Protein AF-A0A2R6NN99-F1 (afdb_monomer_lite)

Structure (mmCIF, N/CA/C/O backbone):
data_AF-A0A2R6NN99-F1
#
_entry.id   AF-A0A2R6NN99-F1
#
loop_
_atom_site.group_PDB
_atom_site.id
_atom_site.type_symbol
_atom_site.label_atom_id
_atom_site.label_alt_id
_atom_site.label_comp_id
_atom_site.label_asym_id
_atom_site.label_entity_id
_atom_site.label_seq_id
_atom_site.pdbx_PDB_ins_code
_atom_site.Cartn_x
_atom_site.Cartn_y
_atom_site.Cartn_z
_atom_site.occupancy
_atom_site.B_iso_or_equiv
_atom_site.auth_seq_id
_atom_site.auth_comp_id
_atom_site.auth_asym_id
_atom_site.auth_atom_id
_atom_site.pdbx_PDB_model_num
ATOM 1 N N . MET A 1 1 ? 60.884 17.209 -44.057 1.00 50.66 1 MET A N 1
ATOM 2 C CA . MET A 1 1 ? 59.564 16.642 -44.397 1.00 50.66 1 MET A CA 1
ATOM 3 C C . MET A 1 1 ? 58.830 16.500 -43.080 1.00 50.66 1 MET A C 1
ATOM 5 O O . MET A 1 1 ? 59.065 15.523 -42.382 1.00 50.66 1 MET A O 1
ATOM 9 N N . ASP A 1 2 ? 58.073 17.523 -42.688 1.00 60.44 2 ASP A N 1
ATOM 10 C CA . ASP A 1 2 ? 57.252 17.455 -41.476 1.00 60.44 2 ASP A CA 1
ATOM 11 C C . ASP A 1 2 ? 56.043 16.542 -41.717 1.00 60.44 2 ASP A C 1
ATOM 13 O O . ASP A 1 2 ? 55.477 16.568 -42.816 1.00 60.44 2 ASP A O 1
ATOM 17 N N . PRO A 1 3 ? 55.648 15.709 -40.738 1.00 66.38 3 PRO A N 1
ATOM 18 C CA . PRO A 1 3 ? 54.484 14.855 -40.887 1.00 66.38 3 PRO A CA 1
ATOM 19 C C . PRO A 1 3 ? 53.223 15.723 -40.901 1.00 66.38 3 PRO A C 1
ATOM 21 O O . PRO A 1 3 ? 53.006 16.553 -40.019 1.00 66.38 3 PRO A O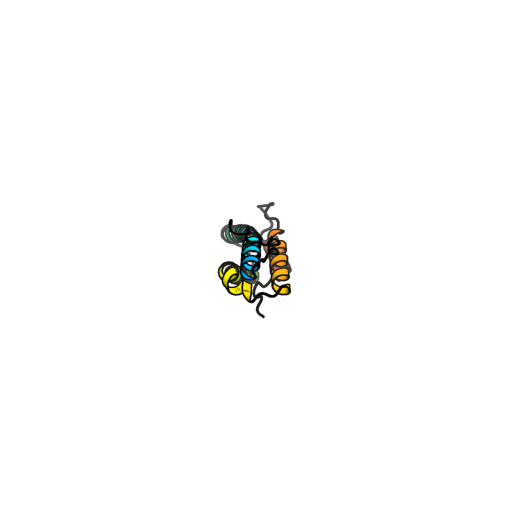 1
ATOM 24 N N . ASN A 1 4 ? 52.390 15.523 -41.921 1.00 62.97 4 ASN A N 1
ATOM 25 C CA . ASN A 1 4 ? 51.090 16.178 -42.029 1.00 62.97 4 ASN A CA 1
ATOM 26 C C . ASN A 1 4 ? 50.245 15.858 -40.779 1.00 62.97 4 ASN A C 1
ATOM 28 O O . ASN A 1 4 ? 50.167 14.683 -40.404 1.00 62.97 4 ASN A O 1
ATOM 32 N N . PRO A 1 5 ? 49.603 16.847 -40.133 1.00 69.38 5 PRO A N 1
ATOM 33 C CA . PRO A 1 5 ? 48.808 16.592 -38.942 1.00 69.38 5 PRO A CA 1
ATOM 34 C C . PRO A 1 5 ? 47.592 15.726 -39.289 1.00 69.38 5 PRO A C 1
ATOM 36 O O . PRO A 1 5 ? 46.827 16.031 -40.205 1.00 69.38 5 PRO A O 1
ATOM 39 N N . THR A 1 6 ? 47.421 14.630 -38.550 1.00 68.00 6 THR A N 1
ATOM 40 C CA . THR A 1 6 ? 46.268 13.733 -38.669 1.00 68.00 6 THR A CA 1
ATOM 41 C C . THR A 1 6 ? 44.975 14.512 -38.397 1.00 68.00 6 THR A C 1
ATOM 43 O O . THR A 1 6 ? 44.916 15.231 -37.395 1.00 68.00 6 THR A O 1
ATOM 46 N N . PRO A 1 7 ? 43.922 14.376 -39.225 1.00 67.44 7 PRO A N 1
ATOM 47 C CA . PRO A 1 7 ? 42.663 15.068 -38.987 1.00 67.44 7 PRO A CA 1
ATOM 48 C C . PRO A 1 7 ? 42.063 14.627 -37.650 1.00 67.44 7 PRO A C 1
ATOM 50 O O . PRO A 1 7 ? 41.793 13.441 -37.445 1.00 67.44 7 PRO A O 1
ATOM 53 N N . ILE A 1 8 ? 41.841 15.576 -36.741 1.00 68.88 8 ILE A N 1
ATOM 54 C CA . ILE A 1 8 ? 41.065 15.335 -35.525 1.00 68.88 8 ILE A CA 1
ATOM 55 C C . ILE A 1 8 ? 39.609 15.192 -35.966 1.00 68.88 8 ILE A C 1
ATOM 57 O O . ILE A 1 8 ? 38.987 16.155 -36.410 1.00 68.88 8 ILE A O 1
ATOM 61 N N . ILE A 1 9 ? 39.078 13.972 -35.895 1.00 72.44 9 ILE A N 1
ATOM 62 C CA . ILE A 1 9 ? 37.667 13.715 -36.174 1.00 72.44 9 ILE A CA 1
ATOM 63 C C . ILE A 1 9 ? 36.867 14.309 -35.017 1.00 72.44 9 ILE A C 1
ATOM 65 O O . ILE A 1 9 ? 36.953 13.837 -33.883 1.00 72.44 9 ILE A O 1
ATOM 69 N N . GLU A 1 10 ? 36.098 15.353 -35.304 1.00 64.62 10 GLU A N 1
ATOM 70 C CA . GLU A 1 10 ? 35.191 15.966 -34.342 1.00 64.62 10 GLU A CA 1
ATOM 71 C C . GLU A 1 10 ? 34.038 14.988 -34.060 1.00 64.62 10 GLU A C 1
ATOM 73 O O . GLU A 1 10 ? 33.100 14.823 -34.847 1.00 64.62 10 GLU A O 1
ATOM 78 N N . VAL A 1 11 ? 34.153 14.245 -32.958 1.00 72.06 11 VAL A N 1
ATOM 79 C CA . VAL A 1 11 ? 33.138 13.276 -32.540 1.00 72.06 11 VAL A CA 1
ATOM 80 C C . VAL A 1 11 ? 31.943 14.055 -32.001 1.00 72.06 11 VAL A C 1
ATOM 82 O O . VAL A 1 11 ? 32.028 14.682 -30.946 1.00 72.06 11 VAL A O 1
ATOM 85 N N . LYS A 1 12 ? 30.811 14.012 -32.716 1.00 71.81 12 LYS A N 1
ATOM 86 C CA . LYS A 1 12 ? 29.544 14.536 -32.186 1.00 71.81 12 LYS A CA 1
ATOM 87 C C . LYS A 1 12 ? 29.260 13.881 -30.828 1.00 71.81 12 LYS A C 1
ATOM 89 O O . LYS A 1 12 ? 29.445 12.666 -30.714 1.00 71.81 12 LYS A O 1
ATOM 94 N N . PRO A 1 13 ? 28.795 14.640 -29.817 1.00 67.25 13 PRO A N 1
ATOM 95 C CA . PRO A 1 13 ? 28.490 14.069 -28.515 1.00 67.25 13 PRO A CA 1
ATOM 96 C C . PRO A 1 13 ? 27.489 12.931 -28.694 1.00 67.25 13 PRO A C 1
ATOM 98 O O . PRO A 1 13 ? 26.491 13.073 -29.407 1.00 67.25 13 PRO A O 1
ATOM 101 N N . LEU A 1 14 ? 27.791 11.789 -28.076 1.00 64.75 14 LEU A N 1
ATOM 102 C CA . LEU A 1 14 ? 26.890 10.646 -28.085 1.00 64.75 14 LEU A CA 1
ATOM 103 C C . LEU A 1 14 ? 25.514 11.109 -27.574 1.00 64.75 14 LEU A C 1
ATOM 105 O O . LEU A 1 14 ? 25.454 11.854 -26.589 1.00 64.75 14 LEU A O 1
ATOM 109 N N . PRO A 1 15 ? 24.407 10.696 -28.221 1.00 66.31 15 PRO A N 1
ATOM 110 C CA . PRO A 1 15 ? 23.079 10.951 -27.677 1.00 66.31 15 PRO A CA 1
ATOM 111 C C . PRO A 1 15 ? 23.026 10.407 -26.249 1.00 66.31 15 PRO A C 1
ATOM 113 O O . PRO A 1 15 ? 23.724 9.449 -25.943 1.00 66.31 15 PRO A O 1
ATOM 116 N N . ASN A 1 16 ? 22.229 11.009 -25.366 1.00 63.91 16 ASN A N 1
ATOM 117 C CA . ASN A 1 16 ? 22.148 10.590 -23.966 1.00 63.91 16 ASN A CA 1
ATOM 118 C C . ASN A 1 16 ? 21.624 9.137 -23.875 1.00 63.91 16 ASN A C 1
ATOM 120 O O . ASN A 1 16 ? 20.413 8.901 -23.855 1.00 63.91 16 ASN A O 1
ATOM 124 N N . ILE A 1 17 ? 22.532 8.153 -23.916 1.00 59.19 17 ILE A N 1
ATOM 125 C CA . ILE A 1 17 ? 22.213 6.723 -23.925 1.00 59.19 17 ILE A CA 1
ATOM 126 C C . ILE A 1 17 ? 21.845 6.336 -22.495 1.00 59.19 17 ILE A C 1
ATOM 128 O O . ILE A 1 17 ? 22.683 5.919 -21.700 1.00 59.19 17 ILE A O 1
ATOM 132 N N . CYS A 1 18 ? 20.572 6.485 -22.139 1.00 57.94 18 CYS A N 1
ATOM 133 C CA . CYS A 1 18 ? 20.069 5.928 -20.891 1.00 57.94 18 CYS A CA 1
ATOM 134 C C . CYS A 1 18 ? 19.866 4.419 -21.057 1.00 57.94 18 CYS A C 1
ATOM 136 O O . CYS A 1 18 ? 18.920 3.982 -21.719 1.00 57.94 18 CYS A O 1
ATOM 138 N N . PHE A 1 19 ? 20.722 3.614 -20.425 1.00 56.44 19 PHE A N 1
ATOM 139 C CA . PHE A 1 19 ? 20.526 2.168 -20.361 1.00 56.44 19 PHE A CA 1
ATOM 140 C C . PHE A 1 19 ? 19.187 1.837 -19.694 1.00 56.44 19 PHE A C 1
ATOM 142 O O . PHE A 1 19 ? 18.769 2.466 -18.717 1.00 56.44 19 PHE A O 1
ATOM 149 N N . HIS A 1 20 ? 18.505 0.819 -20.218 1.00 57.94 20 HIS A N 1
ATOM 150 C CA . HIS A 1 20 ? 17.200 0.403 -19.712 1.00 57.94 20 HIS A CA 1
ATOM 151 C C . HIS A 1 20 ? 17.239 0.055 -18.213 1.00 57.94 20 HIS A C 1
ATOM 153 O O . HIS A 1 20 ? 16.331 0.448 -17.479 1.00 57.94 20 HIS A O 1
ATOM 159 N N . CYS A 1 21 ? 18.327 -0.575 -17.753 1.00 59.81 21 CYS A N 1
ATOM 160 C CA . CYS A 1 21 ? 18.570 -0.875 -16.342 1.00 59.81 21 CYS A CA 1
ATOM 161 C C . CYS A 1 21 ? 18.641 0.395 -15.482 1.00 59.81 21 CYS A C 1
ATOM 163 O O . CYS A 1 21 ? 17.950 0.479 -14.474 1.00 59.81 21 CYS A O 1
ATOM 165 N N . THR A 1 22 ? 19.367 1.433 -15.915 1.00 71.38 22 THR A N 1
ATOM 166 C CA . THR A 1 22 ? 19.433 2.725 -15.208 1.00 71.38 22 THR A CA 1
ATOM 167 C C . THR A 1 22 ? 18.052 3.370 -15.086 1.00 71.38 22 THR A C 1
ATOM 169 O O . THR A 1 22 ? 17.691 3.884 -14.031 1.00 71.38 22 THR A O 1
ATOM 172 N N . ARG A 1 23 ? 17.223 3.288 -16.135 1.00 73.81 23 ARG A N 1
ATOM 173 C CA . ARG A 1 23 ? 15.846 3.810 -16.104 1.00 73.81 23 ARG A CA 1
ATOM 174 C C . ARG A 1 23 ? 14.950 3.056 -15.114 1.00 73.81 23 ARG A C 1
ATOM 176 O O . ARG A 1 23 ? 14.092 3.679 -14.492 1.00 73.81 23 ARG A O 1
ATOM 183 N N . ILE A 1 24 ? 15.114 1.739 -14.989 1.00 77.56 24 ILE A N 1
ATOM 184 C CA . ILE A 1 24 ? 14.360 0.912 -14.034 1.00 77.56 24 ILE A CA 1
ATOM 185 C C . ILE A 1 24 ? 14.811 1.190 -12.599 1.00 77.56 24 ILE A C 1
ATOM 187 O O . ILE A 1 24 ? 13.956 1.362 -11.733 1.00 77.56 24 ILE A O 1
ATOM 191 N N . LEU A 1 25 ? 16.116 1.322 -12.356 1.00 77.31 25 LEU A N 1
ATOM 192 C CA . LEU A 1 25 ? 16.663 1.673 -11.042 1.00 77.31 25 LEU A CA 1
ATOM 193 C C . LEU A 1 25 ? 16.143 3.035 -10.564 1.00 77.31 25 LEU A C 1
ATOM 195 O O . LEU A 1 25 ? 15.533 3.113 -9.502 1.00 77.31 25 LEU A O 1
ATOM 199 N N . LEU A 1 26 ? 16.239 4.075 -11.402 1.00 81.12 26 LEU A N 1
ATOM 200 C CA . LEU A 1 26 ? 15.703 5.411 -11.095 1.00 81.12 26 LEU A CA 1
ATOM 201 C C . LEU A 1 26 ? 14.188 5.396 -10.846 1.00 81.12 26 LEU A C 1
ATOM 203 O O . LEU A 1 26 ? 13.657 6.140 -10.018 1.00 81.12 26 LEU A O 1
ATOM 207 N N . ARG A 1 27 ? 13.453 4.556 -11.585 1.00 83.00 27 ARG A N 1
ATOM 208 C CA . ARG A 1 27 ? 12.015 4.379 -11.367 1.00 83.00 27 ARG A CA 1
ATOM 209 C C . ARG 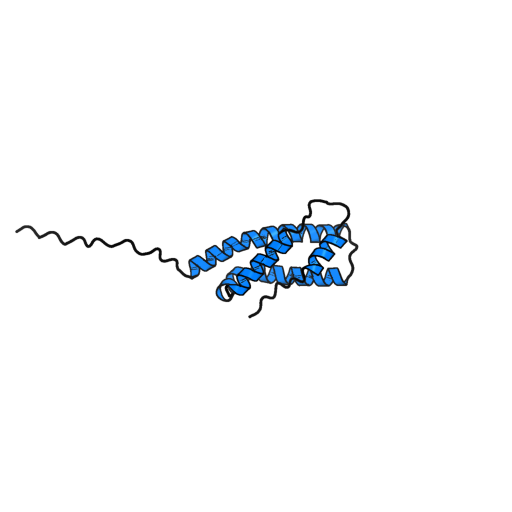A 1 27 ? 11.748 3.708 -10.024 1.00 83.00 27 ARG A C 1
ATOM 211 O O . ARG A 1 27 ? 10.836 4.142 -9.333 1.00 83.00 27 ARG A O 1
ATOM 218 N N . THR A 1 28 ? 12.524 2.694 -9.664 1.00 84.69 28 THR A N 1
ATOM 219 C CA . THR A 1 28 ? 12.375 1.952 -8.408 1.00 84.69 28 THR A CA 1
ATOM 220 C C . THR A 1 28 ? 12.675 2.847 -7.211 1.00 84.69 28 THR A C 1
ATOM 222 O O . THR A 1 28 ? 11.830 2.973 -6.332 1.00 84.69 28 THR A O 1
ATOM 225 N N . GLU A 1 29 ? 13.777 3.597 -7.248 1.00 85.31 29 GLU A N 1
ATOM 226 C CA . GLU A 1 29 ? 14.136 4.594 -6.230 1.00 85.31 29 GLU A CA 1
ATOM 227 C C . GLU A 1 29 ? 13.018 5.626 -6.018 1.00 85.31 29 GLU A C 1
ATOM 229 O O . GLU A 1 29 ? 12.573 5.876 -4.899 1.00 85.31 29 GLU A O 1
ATOM 234 N N . LYS A 1 30 ? 12.460 6.165 -7.109 1.00 86.69 30 LYS A N 1
ATOM 235 C CA . LYS A 1 30 ? 11.324 7.091 -7.027 1.00 86.69 30 LYS A CA 1
ATOM 236 C C . LYS A 1 30 ? 10.089 6.464 -6.378 1.00 86.69 30 LYS A C 1
ATOM 238 O O . LYS A 1 30 ? 9.315 7.176 -5.739 1.00 86.69 30 LYS A O 1
ATOM 243 N N . TYR A 1 31 ? 9.849 5.175 -6.606 1.00 88.12 31 TYR A N 1
ATOM 244 C CA . TYR A 1 31 ? 8.711 4.474 -6.018 1.00 88.12 31 TYR A CA 1
ATOM 245 C C . TYR A 1 31 ? 8.953 4.118 -4.556 1.00 88.12 31 TYR A C 1
ATOM 247 O O . TYR A 1 31 ? 8.002 4.209 -3.785 1.00 88.12 31 TYR A O 1
ATOM 255 N N . ASN A 1 32 ? 10.194 3.838 -4.156 1.00 86.94 32 ASN A N 1
ATOM 256 C CA . ASN A 1 32 ? 10.558 3.597 -2.760 1.00 86.94 32 ASN A CA 1
ATOM 257 C C . ASN A 1 32 ? 10.124 4.750 -1.849 1.00 86.94 32 ASN A C 1
ATOM 259 O O . ASN A 1 32 ? 9.628 4.491 -0.761 1.00 86.94 32 ASN A O 1
ATOM 263 N N . ASN A 1 33 ? 10.175 6.000 -2.320 1.00 87.00 33 ASN A N 1
ATOM 264 C CA . ASN A 1 33 ? 9.652 7.144 -1.562 1.00 87.00 33 ASN A CA 1
ATOM 265 C C . ASN A 1 33 ? 8.132 7.069 -1.320 1.00 87.00 33 ASN A C 1
ATOM 267 O O . ASN A 1 33 ? 7.657 7.453 -0.255 1.00 87.00 33 ASN A O 1
ATOM 271 N N . PHE A 1 34 ? 7.351 6.583 -2.294 1.00 87.69 34 PHE A N 1
ATOM 272 C CA . PHE A 1 34 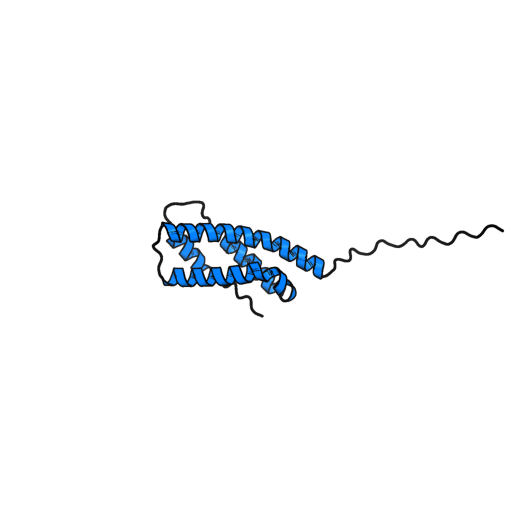? 5.910 6.379 -2.101 1.00 87.69 34 PHE A CA 1
ATOM 273 C C . PHE A 1 34 ? 5.633 5.199 -1.170 1.00 87.69 34 PHE A C 1
ATOM 275 O O . PHE A 1 34 ? 4.713 5.279 -0.362 1.00 87.69 34 PHE A O 1
ATOM 282 N N . PHE A 1 35 ? 6.421 4.127 -1.278 1.00 89.12 35 PHE A N 1
ATOM 283 C CA . PHE A 1 35 ? 6.319 2.985 -0.375 1.00 89.12 35 PHE A CA 1
ATOM 284 C C . PHE A 1 35 ? 6.650 3.379 1.062 1.00 89.12 35 PHE A C 1
ATOM 286 O O . PHE A 1 35 ? 5.834 3.115 1.930 1.00 89.12 35 PHE A O 1
ATOM 293 N N . ALA A 1 36 ? 7.762 4.075 1.303 1.00 88.06 36 ALA A N 1
ATOM 294 C CA . ALA A 1 36 ? 8.164 4.522 2.636 1.00 88.06 36 ALA A CA 1
ATOM 295 C C . ALA A 1 36 ? 7.071 5.366 3.308 1.00 88.06 36 ALA A C 1
ATOM 297 O O . ALA A 1 36 ? 6.606 5.020 4.384 1.00 88.06 36 ALA A O 1
ATOM 298 N N . ALA A 1 37 ? 6.548 6.383 2.613 1.00 86.50 37 ALA A N 1
ATOM 299 C CA . ALA A 1 37 ? 5.455 7.199 3.147 1.00 86.50 37 ALA A CA 1
ATOM 300 C C . ALA A 1 37 ? 4.178 6.383 3.437 1.00 86.50 37 ALA A C 1
ATOM 302 O O . ALA A 1 37 ? 3.435 6.680 4.372 1.00 86.50 37 ALA A O 1
ATOM 303 N N . THR A 1 38 ? 3.904 5.354 2.628 1.00 87.81 38 THR A N 1
ATOM 304 C CA . THR A 1 38 ? 2.770 4.445 2.851 1.00 87.81 38 THR A CA 1
ATOM 305 C C . THR A 1 38 ? 3.028 3.528 4.047 1.00 87.81 38 THR A C 1
ATOM 307 O O . THR A 1 38 ? 2.115 3.309 4.834 1.00 87.81 38 THR A O 1
ATOM 310 N N . ALA A 1 39 ? 4.257 3.038 4.218 1.00 88.00 39 ALA A N 1
ATOM 311 C CA . ALA A 1 39 ? 4.664 2.215 5.351 1.00 88.00 39 ALA A CA 1
ATOM 312 C C . ALA A 1 39 ? 4.526 2.990 6.668 1.00 88.00 39 ALA A C 1
ATOM 314 O O . ALA A 1 39 ? 3.815 2.523 7.547 1.00 88.00 39 ALA A O 1
ATOM 315 N N . ASP A 1 40 ? 5.045 4.222 6.744 1.00 85.88 40 ASP A N 1
ATOM 316 C CA . ASP A 1 40 ? 4.892 5.097 7.919 1.00 85.88 40 ASP A CA 1
ATOM 317 C C . ASP A 1 40 ? 3.411 5.266 8.313 1.00 85.88 40 ASP A C 1
ATOM 319 O O . ASP A 1 40 ? 3.033 5.248 9.486 1.00 85.88 40 ASP A O 1
ATOM 323 N N . THR A 1 41 ? 2.552 5.409 7.301 1.00 82.81 41 THR A N 1
ATOM 324 C CA . THR A 1 41 ? 1.101 5.563 7.456 1.00 82.81 41 THR A CA 1
ATOM 325 C C . THR A 1 41 ? 0.444 4.284 7.989 1.00 82.81 41 THR A C 1
ATOM 327 O O . THR A 1 41 ? -0.420 4.340 8.866 1.00 82.81 41 THR A O 1
ATOM 330 N N . LEU A 1 42 ? 0.843 3.121 7.469 1.00 84.44 42 LEU A N 1
ATOM 331 C CA . LEU A 1 42 ? 0.334 1.823 7.909 1.00 84.44 42 LEU A CA 1
ATOM 332 C C . LEU A 1 42 ? 0.857 1.445 9.300 1.00 84.44 42 LEU A C 1
ATOM 334 O O . LEU A 1 42 ? 0.091 0.913 10.099 1.00 84.44 42 LEU A O 1
ATOM 338 N N . ASP A 1 43 ? 2.101 1.771 9.635 1.00 85.38 43 ASP A N 1
ATOM 339 C CA . ASP A 1 43 ? 2.677 1.520 10.960 1.00 85.38 43 ASP A CA 1
ATOM 340 C C . ASP A 1 43 ? 1.904 2.275 12.049 1.00 85.38 43 ASP A C 1
ATOM 342 O O . ASP A 1 43 ? 1.488 1.680 13.047 1.00 85.38 43 ASP A O 1
ATOM 346 N N . LEU A 1 44 ? 1.584 3.553 11.806 1.00 81.50 44 LEU A N 1
ATOM 347 C CA . LEU A 1 44 ? 0.707 4.349 12.673 1.00 81.50 44 LEU A CA 1
ATOM 348 C C . LEU A 1 44 ? -0.664 3.689 12.885 1.00 81.50 44 LEU A C 1
ATOM 350 O O . LEU A 1 44 ? -1.208 3.724 13.992 1.00 81.50 44 LEU A O 1
ATOM 354 N N . LEU A 1 45 ? -1.239 3.088 11.839 1.00 81.50 45 LEU A N 1
ATOM 355 C CA . LEU A 1 45 ? -2.501 2.357 11.936 1.00 81.50 45 LEU A CA 1
ATOM 356 C C . LEU A 1 45 ? -2.359 1.103 12.803 1.00 81.50 45 LEU A C 1
ATOM 358 O O . LEU A 1 45 ? -3.185 0.878 13.689 1.00 81.50 45 LEU A O 1
ATOM 362 N N . TYR A 1 46 ? -1.332 0.287 12.559 1.00 80.38 46 TYR A N 1
ATOM 363 C CA . TYR A 1 46 ? -1.103 -0.949 13.306 1.00 80.38 46 TYR A CA 1
ATOM 364 C C . TYR A 1 46 ? -0.825 -0.690 14.783 1.00 80.38 46 TYR A C 1
ATOM 366 O O . TYR A 1 46 ? -1.325 -1.427 15.634 1.00 80.38 46 TYR A O 1
ATOM 374 N N . ASP A 1 47 ? -0.087 0.364 15.113 1.00 81.88 47 ASP A N 1
ATOM 375 C CA . ASP A 1 47 ? 0.166 0.720 16.505 1.00 81.88 47 ASP A CA 1
ATOM 376 C C . ASP A 1 47 ? -1.103 1.195 17.215 1.00 81.88 47 ASP A C 1
ATOM 378 O O . ASP A 1 47 ? -1.356 0.780 18.348 1.00 81.88 47 ASP A O 1
ATOM 382 N N . LYS A 1 48 ? -1.979 1.942 16.531 1.00 77.19 48 LYS A N 1
ATOM 383 C CA . LYS A 1 48 ? -3.313 2.257 17.067 1.00 77.19 48 LYS A CA 1
ATOM 384 C C . LYS A 1 48 ? -4.191 1.022 17.234 1.00 77.19 48 LYS A C 1
ATOM 386 O O . LYS A 1 48 ? -4.877 0.900 18.242 1.00 77.19 48 LYS A O 1
ATOM 391 N N . LEU A 1 49 ? -4.154 0.078 16.293 1.00 78.69 49 LEU A N 1
ATOM 392 C CA . LEU A 1 49 ? -4.889 -1.188 16.408 1.00 78.69 49 LEU A CA 1
ATOM 393 C C . LEU A 1 49 ? -4.453 -2.000 17.633 1.00 78.69 49 LEU A C 1
ATOM 395 O O . LEU A 1 49 ? -5.298 -2.624 18.276 1.00 78.69 49 LEU A O 1
ATOM 399 N N . LYS A 1 50 ? -3.159 -1.975 17.980 1.00 78.44 50 LYS A N 1
ATOM 400 C CA . LYS A 1 50 ? -2.640 -2.603 19.206 1.00 78.44 50 LYS A CA 1
ATOM 401 C C . LYS A 1 50 ? -3.114 -1.890 20.477 1.00 78.44 50 LYS A C 1
ATOM 403 O O . LYS A 1 50 ? -3.323 -2.565 21.479 1.00 78.44 50 LYS A O 1
ATOM 408 N N . GLN A 1 51 ? -3.256 -0.562 20.444 1.00 75.50 51 GLN A N 1
ATOM 409 C CA . GLN A 1 51 ? -3.653 0.257 21.598 1.00 75.50 51 GLN A CA 1
ATOM 410 C C . GLN A 1 51 ? -5.168 0.232 21.856 1.00 75.50 51 GLN A C 1
ATOM 412 O O . GLN A 1 51 ? -5.589 -0.064 22.971 1.00 75.50 51 GLN A O 1
ATOM 417 N N . ASP A 1 52 ? -5.977 0.503 20.829 1.00 69.19 52 ASP A N 1
ATOM 418 C CA . ASP A 1 52 ? -7.424 0.738 20.958 1.00 69.19 52 ASP A CA 1
ATOM 419 C C . ASP A 1 52 ? -8.276 -0.509 20.667 1.00 69.19 52 ASP A C 1
ATOM 421 O O . ASP A 1 52 ? -9.471 -0.524 20.951 1.00 69.19 52 ASP A O 1
ATOM 425 N N . GLY A 1 53 ? -7.668 -1.569 20.120 1.00 62.66 53 GLY A N 1
ATOM 426 C CA . GLY A 1 53 ? -8.107 -2.969 20.186 1.00 62.66 53 GLY A CA 1
ATOM 427 C C . GLY A 1 53 ? -9.457 -3.373 19.573 1.00 62.66 53 GLY A C 1
ATOM 428 O O . GLY A 1 53 ? -9.662 -4.564 19.339 1.00 62.66 53 GLY A O 1
ATOM 429 N N . VAL A 1 54 ? -10.381 -2.464 19.268 1.00 69.44 54 VAL A N 1
ATOM 430 C CA . VAL A 1 54 ? -11.753 -2.821 18.873 1.00 69.44 54 VAL A CA 1
ATOM 431 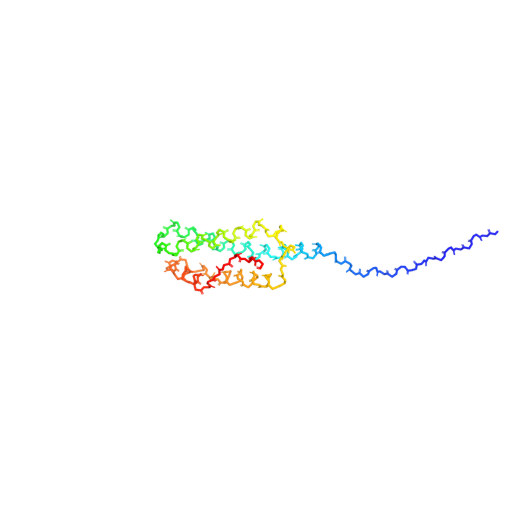C C . VAL A 1 54 ? -11.983 -2.543 17.388 1.00 69.44 54 VAL A C 1
ATOM 433 O O . VAL A 1 54 ? -12.388 -1.461 16.977 1.00 69.44 54 VAL A O 1
ATOM 436 N N . VAL A 1 55 ? -11.743 -3.568 16.576 1.00 74.25 55 VAL A N 1
ATOM 437 C CA . VAL A 1 55 ? -12.146 -3.670 15.164 1.00 74.25 55 VAL A CA 1
ATOM 438 C C . VAL A 1 55 ? -12.641 -5.090 14.911 1.00 74.25 55 VAL A C 1
ATOM 440 O O . VAL A 1 55 ? -12.198 -6.018 15.594 1.00 74.25 55 VAL A O 1
ATOM 443 N N . SER A 1 56 ? -13.557 -5.262 13.955 1.00 80.00 56 SER A N 1
ATOM 444 C CA . SER A 1 56 ? -14.080 -6.586 13.612 1.00 80.00 56 SER A CA 1
ATOM 445 C C . SER A 1 56 ? -12.969 -7.515 13.115 1.00 80.00 56 SER A C 1
ATOM 447 O O . SER A 1 56 ? -11.970 -7.074 12.542 1.00 80.00 56 SER A O 1
ATOM 449 N N . GLU A 1 57 ? -13.156 -8.819 13.318 1.00 82.25 57 GLU A N 1
ATOM 450 C CA . GLU A 1 57 ? -12.191 -9.827 12.867 1.00 82.25 57 GLU A CA 1
ATOM 451 C C . GLU A 1 57 ? -12.005 -9.798 11.342 1.00 82.25 57 GLU A C 1
ATOM 453 O O . GLU A 1 57 ? -10.887 -9.907 10.849 1.00 82.25 57 GLU A O 1
ATOM 458 N N . GLU A 1 58 ? -13.076 -9.538 10.590 1.00 83.06 58 GLU A N 1
ATOM 459 C CA . GLU A 1 58 ? -13.028 -9.381 9.130 1.00 83.06 58 GLU A CA 1
ATOM 460 C C . GLU A 1 58 ? -12.064 -8.266 8.698 1.00 83.06 58 GLU A C 1
ATOM 462 O O . GLU A 1 58 ? -11.223 -8.471 7.822 1.00 83.06 58 GLU A O 1
ATOM 467 N N . ILE A 1 59 ? -12.129 -7.105 9.362 1.00 81.19 59 ILE A N 1
ATOM 468 C CA . ILE A 1 59 ? -11.237 -5.969 9.097 1.00 81.19 59 ILE A CA 1
ATOM 469 C C . ILE A 1 59 ? -9.792 -6.334 9.448 1.00 81.19 59 ILE A C 1
ATOM 471 O O . ILE A 1 59 ? -8.875 -5.997 8.700 1.00 81.19 59 ILE A O 1
ATOM 475 N N . ARG A 1 60 ? -9.568 -7.052 10.555 1.00 81.31 60 ARG A N 1
ATOM 476 C CA . ARG A 1 60 ? -8.226 -7.500 10.966 1.00 81.31 60 ARG A CA 1
ATOM 477 C C . ARG A 1 60 ? -7.604 -8.444 9.940 1.00 81.31 60 ARG A C 1
ATOM 479 O O . ARG A 1 60 ? -6.449 -8.251 9.562 1.00 81.31 60 ARG A O 1
ATOM 486 N N . VAL A 1 61 ? -8.361 -9.436 9.475 1.00 84.62 61 VAL A N 1
ATOM 487 C CA . VAL A 1 61 ? -7.912 -10.396 8.456 1.00 84.62 61 VAL A CA 1
ATOM 488 C C . VAL A 1 61 ? -7.599 -9.680 7.144 1.00 84.62 61 VAL A C 1
ATOM 490 O O . VAL A 1 61 ? -6.546 -9.927 6.552 1.00 84.62 61 VAL A O 1
ATOM 493 N N . TRP A 1 62 ? -8.466 -8.759 6.713 1.00 86.06 62 TRP A N 1
ATOM 494 C CA . TRP A 1 62 ? -8.249 -7.976 5.498 1.00 86.06 62 TRP A CA 1
ATOM 495 C C . TRP A 1 62 ? -6.999 -7.092 5.598 1.00 86.06 62 TRP A C 1
ATOM 497 O O . TRP A 1 62 ? -6.137 -7.153 4.723 1.00 86.06 62 TRP A O 1
ATOM 507 N N . LEU A 1 63 ? -6.845 -6.339 6.694 1.00 83.75 63 LEU A N 1
ATOM 508 C CA . LEU A 1 63 ? -5.678 -5.481 6.921 1.00 83.75 63 LEU A CA 1
ATOM 509 C C . LEU A 1 63 ? -4.387 -6.290 6.965 1.00 83.75 63 LEU A C 1
ATOM 511 O O . LEU A 1 63 ? -3.387 -5.870 6.392 1.00 83.75 63 LEU A O 1
ATOM 515 N N . LYS A 1 64 ? -4.394 -7.455 7.621 1.00 85.50 64 LYS A N 1
ATOM 516 C CA . LYS A 1 64 ? -3.234 -8.348 7.650 1.00 85.50 64 LYS A CA 1
ATOM 517 C C . LYS A 1 64 ? -2.855 -8.804 6.243 1.00 85.50 64 LYS A C 1
ATOM 519 O O . LYS A 1 64 ? -1.700 -8.667 5.862 1.00 85.50 64 LYS A O 1
ATOM 524 N N . LYS A 1 65 ? -3.828 -9.275 5.457 1.00 88.94 65 LYS A N 1
ATOM 525 C CA . LYS A 1 65 ? -3.601 -9.692 4.069 1.00 88.94 65 LYS A CA 1
ATOM 526 C C . LYS A 1 65 ? -3.030 -8.548 3.225 1.00 88.94 65 LYS A C 1
ATOM 528 O O . LYS A 1 65 ? -2.031 -8.741 2.542 1.00 88.94 65 LYS A O 1
ATOM 533 N N . MET A 1 66 ? -3.631 -7.361 3.298 1.00 88.81 66 MET A N 1
ATOM 534 C CA . MET A 1 66 ? -3.172 -6.184 2.557 1.00 88.81 66 MET A CA 1
ATOM 535 C C . MET A 1 66 ? -1.745 -5.779 2.962 1.00 88.81 66 MET A C 1
ATOM 537 O O . MET A 1 66 ? -0.919 -5.514 2.089 1.00 88.81 66 MET A O 1
ATOM 541 N N . GLY A 1 67 ? -1.425 -5.809 4.261 1.00 88.50 67 GLY A N 1
ATOM 542 C CA . GLY A 1 67 ? -0.076 -5.556 4.775 1.00 88.50 67 GLY A CA 1
ATOM 543 C C . GLY A 1 67 ? 0.957 -6.589 4.314 1.00 88.50 67 GLY A C 1
ATOM 544 O O . GLY A 1 67 ? 2.054 -6.218 3.901 1.00 88.50 67 GLY A O 1
ATOM 545 N N . ASP A 1 68 ? 0.605 -7.877 4.310 1.00 88.88 68 ASP A N 1
ATOM 546 C CA . ASP A 1 68 ? 1.474 -8.951 3.813 1.00 88.88 68 ASP A CA 1
ATOM 547 C C . ASP A 1 68 ? 1.764 -8.783 2.308 1.00 88.88 68 ASP A C 1
ATOM 549 O O . ASP A 1 68 ? 2.916 -8.892 1.874 1.00 88.88 68 ASP A O 1
ATOM 553 N N . GLU A 1 69 ? 0.745 -8.457 1.504 1.00 91.19 69 GLU A N 1
ATOM 554 C CA . GLU A 1 69 ? 0.906 -8.175 0.071 1.00 91.19 69 GLU A CA 1
ATOM 555 C C . GLU A 1 69 ? 1.762 -6.917 -0.168 1.00 91.19 69 GLU A C 1
ATOM 557 O O . GLU A 1 69 ? 2.657 -6.931 -1.021 1.00 91.19 69 GLU A O 1
ATOM 562 N N . PHE A 1 70 ? 1.542 -5.850 0.609 1.00 90.75 70 PHE A N 1
ATOM 563 C CA . PHE A 1 70 ? 2.346 -4.628 0.563 1.00 90.75 70 PHE A CA 1
ATOM 564 C C . PHE A 1 70 ? 3.821 -4.914 0.865 1.00 90.75 70 PHE A C 1
ATOM 566 O O . PHE A 1 70 ? 4.689 -4.521 0.085 1.00 90.75 70 PHE A O 1
ATOM 573 N N . ASN A 1 71 ? 4.113 -5.643 1.946 1.00 89.31 71 ASN A N 1
ATOM 574 C CA . ASN A 1 71 ? 5.478 -5.988 2.349 1.00 89.31 71 ASN A CA 1
ATOM 575 C C . ASN A 1 71 ? 6.181 -6.848 1.295 1.00 89.31 71 ASN A C 1
ATOM 577 O O . ASN A 1 71 ? 7.348 -6.613 0.968 1.00 89.31 71 ASN A O 1
ATOM 581 N N . ASN A 1 72 ? 5.467 -7.816 0.718 1.00 90.19 72 ASN A N 1
ATOM 582 C CA . ASN A 1 72 ? 5.997 -8.653 -0.353 1.00 90.19 72 ASN A CA 1
ATOM 583 C C . ASN A 1 72 ? 6.372 -7.821 -1.589 1.00 90.19 72 ASN A C 1
ATOM 585 O O . ASN A 1 72 ? 7.451 -7.992 -2.166 1.00 90.19 72 ASN A O 1
ATOM 589 N N . LEU A 1 73 ? 5.504 -6.886 -1.982 1.00 89.69 73 LEU A N 1
ATOM 590 C CA . LEU A 1 73 ? 5.785 -5.988 -3.093 1.00 89.69 73 LEU A CA 1
ATOM 591 C C . LEU A 1 73 ? 6.931 -5.027 -2.765 1.00 89.69 73 LEU A C 1
ATOM 593 O O . LEU A 1 73 ? 7.802 -4.846 -3.608 1.00 89.69 73 LEU A O 1
ATOM 597 N N . TYR A 1 74 ? 6.956 -4.442 -1.567 1.00 90.12 74 TYR A N 1
ATOM 598 C CA . TYR A 1 74 ? 7.956 -3.455 -1.165 1.00 90.12 74 TYR A CA 1
ATOM 599 C C . TYR A 1 74 ? 9.367 -4.053 -1.128 1.00 90.12 74 TYR A C 1
ATOM 601 O O . TYR A 1 74 ? 10.265 -3.561 -1.811 1.00 90.12 74 TYR A O 1
ATOM 609 N N . HIS A 1 75 ? 9.558 -5.170 -0.422 1.00 87.75 75 HIS A N 1
ATOM 610 C CA . HIS A 1 75 ? 10.861 -5.839 -0.333 1.00 87.75 75 HIS A CA 1
ATOM 611 C C . HIS A 1 75 ? 11.241 -6.597 -1.615 1.00 87.75 75 HIS A C 1
ATOM 613 O O . HIS A 1 75 ? 12.417 -6.862 -1.866 1.00 87.75 75 HIS A O 1
ATOM 619 N N . GLY A 1 76 ? 10.254 -6.955 -2.440 1.00 87.12 76 GLY A N 1
ATOM 620 C CA . GLY A 1 76 ? 10.452 -7.624 -3.722 1.00 87.12 76 GLY A CA 1
ATOM 621 C C . GLY A 1 76 ? 10.572 -6.683 -4.921 1.00 87.12 76 GLY A C 1
ATOM 622 O O . GLY A 1 76 ? 10.805 -7.174 -6.029 1.00 87.12 76 GLY A O 1
ATOM 623 N N . LEU A 1 77 ? 10.406 -5.366 -4.739 1.00 86.88 77 LEU A N 1
ATOM 624 C CA . LEU A 1 77 ? 10.196 -4.426 -5.841 1.00 86.88 77 LEU A CA 1
ATOM 625 C C . LEU A 1 77 ? 11.353 -4.436 -6.832 1.00 86.88 77 LEU A C 1
ATOM 627 O O . LEU A 1 77 ? 11.110 -4.583 -8.022 1.00 86.88 77 LEU A O 1
ATOM 631 N N . GLU A 1 78 ? 12.598 -4.344 -6.361 1.00 84.31 78 GLU A N 1
ATOM 632 C CA . GLU A 1 78 ? 13.787 -4.331 -7.227 1.00 84.31 78 GLU A CA 1
ATOM 633 C C . GLU A 1 78 ? 13.877 -5.582 -8.106 1.00 84.31 78 GLU A C 1
ATOM 635 O O . GLU A 1 78 ? 14.122 -5.487 -9.309 1.00 84.31 78 GLU A O 1
ATOM 640 N N . LYS A 1 79 ? 13.602 -6.757 -7.528 1.00 85.25 79 LYS A N 1
ATOM 641 C CA . LYS A 1 79 ? 13.633 -8.037 -8.250 1.00 85.25 79 LYS A CA 1
ATOM 642 C C . LYS A 1 79 ? 12.508 -8.134 -9.283 1.00 85.25 79 LYS A C 1
ATOM 644 O O . LYS A 1 79 ? 12.710 -8.685 -10.361 1.00 85.25 79 LYS A O 1
ATOM 649 N N . ARG A 1 80 ? 11.328 -7.591 -8.968 1.00 85.75 80 ARG A N 1
ATOM 650 C CA . ARG A 1 80 ? 10.130 -7.633 -9.827 1.00 85.75 80 ARG A CA 1
ATOM 651 C C . ARG A 1 80 ? 10.061 -6.472 -10.821 1.00 85.75 80 ARG A C 1
ATOM 653 O O . ARG A 1 80 ? 9.319 -6.551 -11.795 1.00 85.75 80 ARG A O 1
ATOM 660 N N . ALA A 1 81 ? 10.841 -5.410 -10.619 1.00 85.12 81 ALA A N 1
ATOM 661 C CA . ALA A 1 81 ? 10.754 -4.152 -11.359 1.00 85.12 81 ALA A CA 1
ATOM 662 C C . ALA A 1 81 ? 10.881 -4.330 -12.879 1.00 85.12 81 ALA A C 1
ATOM 664 O O . ALA A 1 81 ? 10.240 -3.602 -13.640 1.00 85.12 81 ALA A O 1
ATOM 665 N N . HIS A 1 82 ? 11.679 -5.313 -13.305 1.00 83.56 82 HIS A N 1
ATOM 666 C CA . HIS A 1 82 ? 11.877 -5.670 -14.709 1.00 83.56 82 HIS A CA 1
ATOM 667 C C . HIS A 1 82 ? 10.666 -6.361 -15.352 1.00 83.56 82 HIS A C 1
ATOM 669 O O . HIS A 1 82 ? 10.454 -6.187 -16.549 1.00 83.56 82 HIS A O 1
ATOM 675 N N . ALA A 1 83 ? 9.870 -7.103 -14.579 1.00 85.75 83 ALA A N 1
ATOM 676 C CA . ALA A 1 83 ? 8.667 -7.788 -15.058 1.00 85.75 83 ALA A CA 1
ATOM 677 C C . ALA A 1 83 ? 7.428 -6.874 -15.061 1.00 85.75 83 ALA A C 1
ATOM 679 O O . ALA A 1 83 ? 6.460 -7.122 -15.773 1.00 85.75 83 ALA A O 1
ATOM 680 N N . LEU A 1 84 ? 7.454 -5.776 -14.297 1.00 86.81 84 LEU A N 1
ATOM 681 C CA . LEU A 1 84 ? 6.314 -4.870 -14.188 1.00 86.81 84 LEU A CA 1
ATOM 682 C C . LEU A 1 84 ? 6.083 -4.055 -15.469 1.00 86.81 84 LEU A C 1
ATOM 684 O O . LEU A 1 84 ? 6.890 -3.214 -15.884 1.00 86.81 84 LEU A O 1
ATOM 688 N N . THR A 1 85 ? 4.888 -4.198 -16.034 1.00 87.75 85 THR A N 1
ATOM 689 C CA . THR A 1 85 ? 4.409 -3.387 -17.151 1.00 87.75 85 THR A CA 1
ATOM 690 C C . THR A 1 85 ? 4.175 -1.929 -16.744 1.00 87.75 85 THR A C 1
ATOM 692 O O . THR A 1 85 ? 3.891 -1.582 -15.594 1.00 87.75 85 THR A O 1
ATOM 695 N N . ASN A 1 86 ? 4.182 -1.018 -17.723 1.00 86.94 86 ASN A N 1
ATOM 696 C CA . ASN A 1 86 ? 3.842 0.392 -17.486 1.00 86.94 86 ASN A CA 1
ATOM 697 C C . ASN A 1 86 ? 2.432 0.601 -16.907 1.00 86.94 86 ASN A C 1
ATOM 699 O O . ASN A 1 86 ? 2.175 1.637 -16.287 1.00 86.94 86 ASN A O 1
ATOM 703 N N . LYS A 1 87 ? 1.505 -0.336 -17.139 1.00 89.88 87 LYS A N 1
ATOM 704 C CA . LYS A 1 87 ? 0.168 -0.314 -16.539 1.00 89.88 87 LYS A CA 1
ATOM 705 C C . LYS A 1 87 ? 0.254 -0.652 -15.050 1.00 89.88 87 LYS A C 1
ATOM 707 O O . LYS A 1 87 ? -0.212 0.158 -14.256 1.00 89.88 87 LYS A O 1
ATOM 712 N N . GLN A 1 88 ? 0.918 -1.749 -14.685 1.00 89.94 88 GLN A N 1
ATOM 713 C CA . GLN A 1 88 ? 1.087 -2.169 -13.287 1.00 89.94 88 GLN A CA 1
ATOM 714 C C . GLN A 1 88 ? 1.795 -1.094 -12.457 1.00 89.94 88 GLN A C 1
ATOM 716 O O . GLN A 1 88 ? 1.276 -0.681 -11.427 1.00 89.94 88 GLN A O 1
ATOM 721 N N . TRP A 1 89 ? 2.883 -0.504 -12.963 1.00 89.50 89 TRP A N 1
ATOM 722 C CA . TRP A 1 89 ? 3.531 0.630 -12.294 1.00 89.50 89 TRP A CA 1
ATOM 723 C C . TRP A 1 89 ? 2.576 1.804 -12.022 1.00 89.50 89 TRP A C 1
ATOM 725 O O . TRP A 1 89 ? 2.640 2.437 -10.969 1.00 89.50 89 TRP A O 1
ATOM 735 N N . ARG A 1 90 ? 1.683 2.129 -12.967 1.00 89.62 90 ARG A N 1
ATOM 736 C CA . ARG A 1 90 ? 0.691 3.198 -12.770 1.00 89.62 90 ARG A CA 1
ATOM 737 C C . ARG A 1 90 ? -0.354 2.824 -11.720 1.00 89.62 90 ARG A C 1
ATOM 739 O O . ARG A 1 90 ? -0.766 3.722 -10.989 1.00 89.62 90 ARG A O 1
ATOM 746 N N . CYS A 1 91 ? -0.762 1.556 -11.649 1.00 91.06 91 CYS A N 1
ATOM 747 C CA . CYS A 1 91 ? -1.657 1.053 -10.605 1.00 91.06 91 CYS A CA 1
ATOM 748 C C . CYS A 1 91 ? -0.995 1.155 -9.229 1.00 91.06 91 CYS A C 1
ATOM 750 O O . CYS A 1 91 ? -1.507 1.896 -8.400 1.00 91.06 91 CYS A O 1
ATOM 752 N N . ILE A 1 92 ? 0.212 0.599 -9.063 1.00 91.25 92 ILE A N 1
ATOM 753 C CA . ILE A 1 92 ? 1.006 0.695 -7.825 1.00 91.25 92 ILE A CA 1
ATOM 754 C C . ILE A 1 92 ? 1.075 2.145 -7.342 1.00 91.25 92 ILE A C 1
ATOM 756 O O . ILE A 1 92 ? 0.713 2.468 -6.216 1.00 91.25 92 ILE A O 1
ATOM 760 N N . LYS A 1 93 ? 1.473 3.072 -8.222 1.00 90.75 93 LYS A N 1
ATOM 761 C CA . LYS A 1 93 ? 1.564 4.493 -7.862 1.00 90.75 93 LYS A CA 1
ATOM 762 C C . LYS A 1 93 ? 0.228 5.076 -7.408 1.00 90.75 93 LYS A C 1
ATOM 764 O O . LYS A 1 93 ? 0.210 5.952 -6.546 1.00 90.75 93 LYS A O 1
ATOM 769 N N . ARG A 1 94 ? -0.869 4.698 -8.066 1.00 91.12 94 ARG A N 1
ATOM 770 C CA . ARG A 1 94 ? -2.208 5.194 -7.742 1.00 91.12 94 ARG A CA 1
ATOM 771 C C . ARG A 1 94 ? -2.630 4.696 -6.366 1.00 91.12 94 ARG A C 1
ATOM 773 O O . ARG A 1 94 ? -3.127 5.507 -5.592 1.00 91.12 94 ARG A O 1
ATOM 780 N N . ASP A 1 95 ? -2.395 3.426 -6.079 1.00 91.19 95 ASP A N 1
ATOM 781 C CA . ASP A 1 95 ? -2.853 2.772 -4.857 1.00 91.19 95 ASP A CA 1
ATOM 782 C C . ASP A 1 95 ? -2.034 3.239 -3.648 1.00 91.19 95 ASP A C 1
ATOM 784 O O . ASP A 1 95 ? -2.618 3.707 -2.672 1.00 91.19 95 ASP A O 1
ATOM 788 N N . LEU A 1 96 ? -0.703 3.333 -3.777 1.00 90.62 96 LEU A N 1
ATOM 789 C CA . LEU A 1 96 ? 0.159 3.963 -2.763 1.00 90.62 96 LEU A CA 1
ATOM 790 C C . LEU A 1 96 ? -0.271 5.405 -2.457 1.00 90.62 96 LEU A C 1
ATOM 792 O O . LEU A 1 96 ? -0.357 5.819 -1.307 1.00 90.62 96 LEU A O 1
ATOM 796 N N . LYS A 1 97 ? -0.606 6.189 -3.489 1.00 88.75 97 LYS A N 1
ATOM 797 C CA . LYS A 1 97 ? -1.099 7.561 -3.295 1.00 88.75 97 LYS A CA 1
ATOM 798 C C . LYS A 1 97 ? -2.481 7.628 -2.659 1.00 88.75 97 LYS A C 1
ATOM 800 O O . LYS A 1 97 ? -2.782 8.639 -2.035 1.00 88.75 97 LYS A O 1
ATOM 805 N N . ARG A 1 98 ? -3.346 6.641 -2.891 1.00 88.38 98 ARG A N 1
ATOM 806 C CA . ARG A 1 98 ? -4.674 6.580 -2.269 1.00 88.38 98 ARG A CA 1
ATOM 807 C C . ARG A 1 98 ? -4.533 6.318 -0.777 1.00 88.38 98 ARG A C 1
ATOM 809 O O . ARG A 1 98 ? -5.122 7.063 -0.008 1.00 88.38 98 ARG A O 1
ATOM 816 N N . ILE A 1 99 ? -3.680 5.371 -0.393 1.00 85.19 99 ILE A N 1
ATOM 817 C CA . ILE A 1 99 ? -3.405 5.072 1.017 1.00 85.19 99 ILE A CA 1
ATOM 818 C C . ILE A 1 99 ? -2.700 6.249 1.693 1.00 85.19 99 ILE A C 1
ATOM 820 O O . ILE A 1 99 ? -3.170 6.730 2.713 1.00 85.19 99 ILE A O 1
ATOM 824 N N . GLY A 1 100 ? -1.650 6.809 1.085 1.00 81.88 100 GLY A N 1
ATOM 825 C CA . GLY A 1 100 ? -0.936 7.964 1.648 1.00 81.88 100 GLY A CA 1
ATOM 826 C C . GLY A 1 100 ? -1.750 9.268 1.719 1.00 81.88 100 GLY A C 1
ATOM 827 O O . GLY A 1 100 ? -1.261 10.264 2.242 1.00 81.88 100 GLY A O 1
ATOM 828 N N . ARG A 1 101 ? -2.972 9.310 1.167 1.00 82.81 101 ARG A N 1
ATOM 829 C CA . ARG A 1 101 ? -3.914 10.434 1.336 1.00 82.81 101 ARG A CA 1
ATOM 830 C C . ARG A 1 101 ? -4.817 10.282 2.552 1.00 82.81 101 ARG A C 1
ATOM 832 O O . ARG A 1 101 ? -5.478 11.255 2.910 1.00 82.81 101 ARG A O 1
ATOM 839 N N . ILE A 1 102 ? -4.876 9.094 3.142 1.00 78.56 102 ILE A N 1
ATOM 840 C CA . ILE A 1 102 ? -5.664 8.849 4.341 1.00 78.56 102 ILE A CA 1
ATOM 841 C C . ILE A 1 102 ? -5.022 9.653 5.465 1.00 78.56 102 ILE A C 1
ATOM 843 O O . ILE A 1 102 ? -3.843 9.494 5.779 1.00 78.56 102 ILE A O 1
ATOM 847 N N . SER A 1 103 ? -5.784 10.595 6.013 1.00 68.19 103 SER A N 1
ATOM 848 C CA . SER A 1 103 ? -5.283 11.510 7.030 1.00 68.19 103 SER A CA 1
ATOM 849 C C . SER A 1 103 ? -5.360 10.859 8.403 1.00 68.19 103 SER A C 1
ATOM 851 O O . SER A 1 103 ? -6.440 10.535 8.888 1.00 68.19 103 SER A O 1
ATOM 853 N N . PHE A 1 104 ? -4.213 10.758 9.070 1.00 65.25 104 PHE A N 1
ATOM 854 C CA . PHE A 1 104 ? -4.117 10.320 10.467 1.00 65.25 104 PHE A CA 1
ATOM 855 C C . PHE A 1 104 ? -4.084 11.501 11.451 1.00 65.25 104 PHE A C 1
ATOM 857 O O . PHE A 1 104 ? -3.916 11.306 12.655 1.00 65.25 104 PHE A O 1
ATOM 864 N N . ALA A 1 105 ? -4.264 12.731 10.951 1.00 58.09 105 ALA A N 1
ATOM 865 C CA . ALA A 1 105 ? -4.065 13.972 11.699 1.00 58.09 105 ALA A CA 1
ATOM 866 C C . ALA A 1 105 ? -5.106 14.235 12.806 1.00 58.09 105 ALA A C 1
ATOM 868 O O . ALA A 1 105 ? -4.909 15.147 13.603 1.00 58.09 105 ALA A O 1
ATOM 869 N N . GLN A 1 106 ? -6.193 13.457 12.890 1.00 56.56 106 GLN A N 1
ATOM 870 C CA . GLN A 1 106 ? -7.149 13.532 14.002 1.00 56.56 106 GLN A CA 1
ATOM 871 C C . GLN A 1 106 ? -7.072 12.260 14.862 1.00 56.56 106 GLN A C 1
ATOM 873 O O . GLN A 1 106 ? -7.583 11.212 14.461 1.00 56.56 106 GLN A O 1
ATOM 878 N N . PRO A 1 107 ? -6.397 12.300 16.029 1.00 51.06 107 PRO A N 1
ATOM 879 C CA . PRO A 1 107 ? -5.933 11.074 16.665 1.00 51.06 107 PRO A CA 1
ATOM 880 C C . PRO A 1 107 ? -6.981 10.247 17.413 1.00 51.06 107 PRO A C 1
ATOM 882 O O . PRO A 1 107 ? -6.740 9.055 17.572 1.00 51.06 107 PRO A O 1
ATOM 885 N N . THR A 1 108 ? -8.100 10.816 17.869 1.00 53.84 108 THR A N 1
ATOM 886 C CA . THR A 1 108 ? -8.786 10.281 19.061 1.00 53.84 108 THR A CA 1
ATOM 887 C C . THR A 1 108 ? -10.126 9.575 18.856 1.00 53.84 108 THR A C 1
ATOM 889 O O . THR A 1 108 ? -10.683 9.125 19.853 1.00 53.84 108 THR A O 1
ATOM 892 N N . THR A 1 109 ? -10.710 9.467 17.651 1.00 57.81 109 THR A N 1
ATOM 893 C CA . THR A 1 109 ? -12.085 8.894 17.589 1.00 57.81 109 THR A CA 1
ATOM 894 C C . THR A 1 109 ? -12.464 8.055 16.366 1.00 57.81 109 THR A C 1
ATOM 896 O O . THR A 1 109 ? -13.570 7.531 16.336 1.00 57.81 109 THR A O 1
ATOM 899 N N . TRP A 1 110 ? -11.603 7.861 15.362 1.00 71.62 110 TRP A N 1
ATOM 900 C CA . TRP A 1 110 ? -12.070 7.302 14.077 1.00 71.62 110 TRP A CA 1
ATOM 901 C C . TRP A 1 110 ? -11.201 6.159 13.517 1.00 71.62 110 TRP A C 1
ATOM 903 O O . TRP A 1 110 ? -11.115 5.997 12.305 1.00 71.62 110 TRP A O 1
ATOM 913 N N . LEU A 1 111 ? -10.607 5.304 14.369 1.00 76.25 111 LEU A N 1
ATOM 914 C CA . LEU A 1 111 ? -9.903 4.086 13.913 1.00 76.25 111 LEU A CA 1
ATOM 915 C C . LEU A 1 111 ? -10.800 3.206 13.028 1.00 76.25 111 LEU A C 1
ATOM 917 O O . LEU A 1 111 ? -10.375 2.754 11.968 1.00 76.25 111 LEU A O 1
ATOM 921 N N . ALA A 1 112 ? -12.065 3.035 13.425 1.00 75.50 112 ALA A N 1
ATOM 922 C CA . ALA A 1 112 ? -13.063 2.305 12.647 1.00 75.50 112 ALA A CA 1
ATOM 923 C C . ALA A 1 112 ? -13.308 2.922 11.260 1.00 75.50 112 ALA A C 1
ATOM 925 O O . ALA A 1 112 ? -13.553 2.193 10.304 1.00 75.50 112 ALA A O 1
ATOM 926 N N . VAL A 1 113 ? -13.210 4.247 11.124 1.00 79.50 113 VAL A N 1
ATOM 927 C CA . VAL A 1 113 ? -13.421 4.917 9.835 1.00 79.50 113 VAL A CA 1
ATOM 928 C C . VAL A 1 113 ? -12.185 4.912 8.972 1.00 79.50 113 VAL A C 1
ATOM 930 O O . VAL A 1 113 ? -12.325 4.683 7.783 1.00 79.50 113 VAL A O 1
ATOM 933 N N . ILE A 1 114 ? -10.990 5.021 9.546 1.00 80.31 114 ILE A N 1
ATOM 934 C CA . ILE A 1 114 ? -9.755 4.782 8.794 1.00 80.31 114 ILE A CA 1
ATOM 935 C C . ILE A 1 114 ? -9.740 3.344 8.255 1.00 80.31 114 ILE A C 1
ATOM 937 O O . ILE A 1 114 ? -9.442 3.118 7.085 1.00 80.31 114 ILE A O 1
ATOM 941 N N . CYS A 1 115 ? -10.116 2.367 9.087 1.00 80.56 115 CYS A N 1
ATOM 942 C CA . CYS A 1 115 ? -10.226 0.976 8.656 1.00 80.56 115 CYS A CA 1
ATOM 943 C C . CYS A 1 115 ? -11.283 0.802 7.562 1.00 80.56 115 CYS A C 1
ATOM 945 O O . CYS A 1 115 ? -11.042 0.092 6.593 1.00 80.56 115 CYS A O 1
ATOM 947 N N . LYS A 1 116 ? -12.435 1.469 7.693 1.00 81.31 116 LYS A N 1
ATOM 948 C CA . LYS A 1 116 ? -13.480 1.443 6.671 1.00 81.31 116 LYS A CA 1
ATOM 949 C C . LYS A 1 116 ? -13.022 2.088 5.363 1.00 81.31 116 LYS A C 1
ATOM 951 O O . LYS A 1 116 ? -13.206 1.484 4.321 1.00 81.31 116 LYS A O 1
ATOM 956 N N . GLU A 1 117 ? -12.383 3.255 5.411 1.00 84.62 117 GLU A N 1
ATOM 957 C CA . GLU A 1 117 ? -11.823 3.921 4.230 1.00 84.62 117 GLU A CA 1
ATOM 958 C C . GLU A 1 117 ? -10.813 3.021 3.517 1.00 84.62 117 GLU A C 1
ATOM 960 O O . GLU A 1 117 ? -10.839 2.924 2.295 1.00 84.62 117 GLU A O 1
ATOM 965 N N . LEU A 1 118 ? -9.957 2.321 4.266 1.00 83.56 118 LEU A N 1
ATOM 966 C CA . LEU A 1 118 ? -9.020 1.356 3.694 1.00 83.56 118 LEU A CA 1
ATOM 967 C C . LEU A 1 118 ? -9.730 0.175 3.028 1.00 83.56 118 LEU A C 1
ATOM 969 O O . LEU A 1 118 ? -9.367 -0.178 1.909 1.00 83.56 118 LEU A O 1
ATOM 973 N N . VAL A 1 119 ? -10.739 -0.405 3.679 1.00 84.25 119 VAL A N 1
ATOM 974 C CA . VAL A 1 119 ? -11.534 -1.503 3.107 1.00 84.25 119 VAL A CA 1
ATOM 975 C C . VAL A 1 119 ? -12.281 -1.041 1.852 1.00 84.25 119 VAL A C 1
ATOM 977 O O . VAL A 1 119 ? -12.251 -1.733 0.840 1.00 84.25 119 VAL A O 1
ATOM 980 N N . ASP A 1 120 ? -12.877 0.152 1.878 1.00 85.88 120 ASP A N 1
ATOM 981 C CA . ASP A 1 120 ? -13.619 0.741 0.757 1.00 85.88 120 ASP A CA 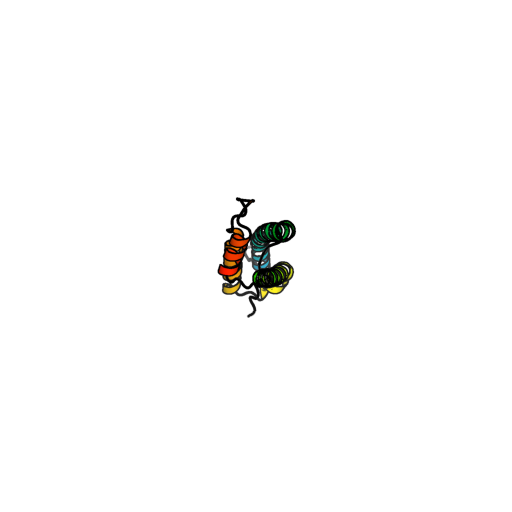1
ATOM 982 C C . ASP A 1 120 ? -12.709 1.056 -0.449 1.00 85.88 120 ASP A C 1
ATOM 984 O O . ASP A 1 120 ? -13.187 1.153 -1.582 1.00 85.88 120 ASP A O 1
ATOM 988 N N . LEU A 1 121 ? -11.394 1.214 -0.240 1.00 84.88 121 LEU A N 1
ATOM 989 C CA . LEU A 1 121 ? -10.434 1.339 -1.339 1.00 84.88 121 LEU A CA 1
ATOM 990 C C . LEU A 1 121 ? -10.245 0.026 -2.115 1.00 84.88 121 LEU A C 1
ATOM 992 O O . LEU A 1 121 ? -9.810 0.102 -3.267 1.00 84.88 121 LEU A O 1
ATOM 996 N N . ASP A 1 122 ? -10.542 -1.124 -1.496 1.00 83.69 122 ASP A N 1
ATOM 997 C CA . ASP A 1 122 ? -10.450 -2.477 -2.068 1.00 83.69 122 ASP A CA 1
ATOM 998 C C . ASP A 1 122 ? -9.134 -2.716 -2.835 1.00 83.69 122 ASP A C 1
ATOM 1000 O O . ASP A 1 122 ? -9.094 -3.162 -3.983 1.00 83.69 122 ASP A O 1
ATOM 1004 N N . ILE A 1 123 ? -8.018 -2.319 -2.214 1.00 84.62 123 ILE A N 1
ATOM 1005 C CA . ILE A 1 123 ? -6.684 -2.443 -2.808 1.00 84.62 123 ILE A CA 1
ATOM 1006 C C . ILE A 1 123 ? -6.136 -3.842 -2.537 1.00 84.62 123 ILE A C 1
ATOM 1008 O O . ILE A 1 123 ? -6.050 -4.276 -1.390 1.00 84.62 123 ILE A O 1
ATOM 1012 N N . SER A 1 124 ? -5.659 -4.491 -3.597 1.00 83.31 124 SER A N 1
ATOM 1013 C CA . SER A 1 124 ? -4.748 -5.630 -3.511 1.00 83.31 124 SER A CA 1
ATOM 1014 C C . SER A 1 124 ? -3.404 -5.253 -4.127 1.00 83.31 124 SER A C 1
ATOM 1016 O O . SER A 1 124 ? -3.349 -4.632 -5.192 1.00 83.31 124 SER A O 1
ATOM 1018 N N . PHE A 1 125 ? -2.316 -5.636 -3.458 1.00 82.94 125 PHE A N 1
ATOM 1019 C CA . PHE A 1 125 ? -0.948 -5.440 -3.948 1.00 82.94 125 PHE A CA 1
ATOM 1020 C C . PHE A 1 125 ? -0.415 -6.658 -4.716 1.00 82.94 125 PHE A C 1
ATOM 1022 O O . PHE A 1 125 ? 0.731 -6.650 -5.175 1.00 82.94 125 PHE A O 1
ATOM 1029 N N . ASN A 1 126 ? -1.252 -7.678 -4.925 1.00 81.44 126 ASN A N 1
ATOM 1030 C CA . ASN A 1 126 ? -0.973 -8.782 -5.837 1.00 81.44 126 ASN A CA 1
ATOM 1031 C C . ASN A 1 126 ? -1.184 -8.346 -7.292 1.00 81.44 1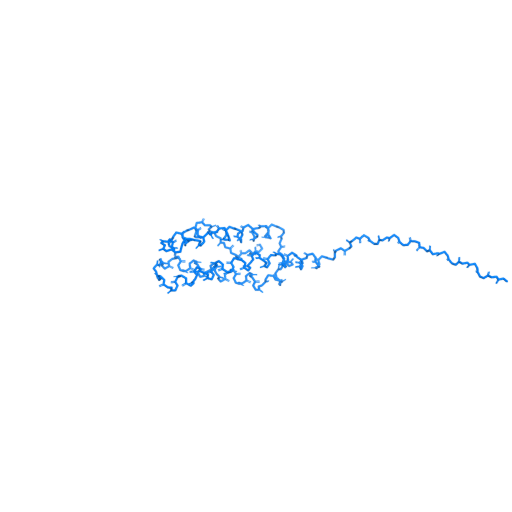26 ASN A C 1
ATOM 1033 O O . ASN A 1 126 ? -2.156 -8.693 -7.959 1.00 81.44 126 ASN A O 1
ATOM 1037 N N . TYR A 1 127 ? -0.230 -7.571 -7.801 1.00 75.69 127 TYR A N 1
ATOM 1038 C CA . TYR A 1 127 ? -0.104 -7.312 -9.231 1.00 75.69 127 TYR A CA 1
ATOM 1039 C C . TYR A 1 127 ? 0.653 -8.477 -9.878 1.00 75.69 127 TYR A C 1
ATOM 1041 O O . TYR A 1 127 ? 1.816 -8.333 -10.259 1.00 75.69 127 TYR A O 1
ATOM 1049 N N . GLU A 1 128 ? 0.017 -9.646 -9.938 1.00 62.81 128 GLU A N 1
ATOM 1050 C CA . GLU A 1 128 ? 0.472 -10.728 -10.817 1.00 62.81 128 GLU A CA 1
ATOM 1051 C C . GLU A 1 128 ? 0.222 -10.343 -12.292 1.00 62.81 128 GLU A C 1
ATOM 1053 O O . GLU A 1 128 ? -0.439 -9.335 -12.580 1.00 62.81 128 GLU A O 1
ATOM 1058 N N . GLU A 1 129 ? 0.873 -11.058 -13.213 1.00 48.38 129 GLU A N 1
ATOM 1059 C CA . GLU A 1 129 ? 0.780 -10.848 -14.670 1.00 48.38 129 GLU A CA 1
ATOM 1060 C C . GLU A 1 129 ? -0.653 -10.932 -15.213 1.00 48.38 129 GLU A C 1
ATOM 1062 O O . GLU A 1 129 ? -1.380 -11.887 -14.863 1.00 48.38 129 GLU A O 1
#

pLDDT: mean 78.89, std 10.78, range [48.38, 91.25]

Foldseek 3Di:
DDDDDDDDPPDDPDDPDDDPLNVLVVLLVVVLVLLVLLVVLLVLLVVVCVVVVDDDPVLVVVSVQQVVLSVCCNVCVSVCSVVDDPVLSVLSNVLSVQSSVQDCPPPDDPSVVNSVSNVVSVDGSPPDD

Secondary structure (DSSP, 8-state):
-PPPPPP----PPPP----HHHHHHHHHHHHHHHHHHHHHHHHHHHHHHHHH----HHHHHHHHHHHHHHHHHHHHHHHHTTT--HHHHHHHHHHHHHHTTS-----SS-HHHHHHHHHHTT-------

Organism: NCBI:txid98765

Sequence (129 aa):
MDPNPTPIIEVKPLPNICFHCTRILLRTEKYNNFFAATADTLDLLYDKLKQDGVVSEEIRVWLKKMGDEFNNLYHGLEKRAHALTNKQWRCIKRDLKRIGRISFAQPTTWLAVICKELVDLDISFNYEE

Radius of gyration: 23.68 Å; chains: 1; bounding box: 74×28×66 Å